Protein AF-A0A1W9V705-F1 (afdb_monomer)

Nearest PDB structures (foldseek):
  4rws-assembly1_A  TM=2.075E-01  e=7.289E+00  Homo sapiens
  7viu-assembly1_A  TM=1.740E-01  e=4.849E+00  Equus caballus

Secondary structure (DSSP, 8-state):
---EEEEETTEEEEEPPPPHHHHHHHHHHHHHHHTT-HHHHHHHHHHHHSS--S-GGG----HHHHHHHHHHHHTTS-HHHHHHHHHHHHTTEEE-STT--EE--HHHHHHHHTT-HHHHHHHHHHHHHHH-TTHHHHHHHHHHHGGGT--

pLDDT: mean 77.1, std 17.57, range [38.22, 95.44]

Mean predicted aligned error: 8.71 Å

Solvent-accessible surface area (backbone atoms only — not comparable to full-atom values): 8810 Å² total; per-residue (Å²): 136,79,69,48,74,48,76,54,98,88,42,38,37,37,37,46,66,66,57,70,75,56,42,50,54,51,50,52,52,52,50,61,59,47,72,84,38,33,76,36,45,45,64,43,44,54,70,54,69,78,45,85,81,86,54,83,88,72,70,78,79,52,68,69,37,50,50,50,37,46,55,55,44,61,79,75,45,56,69,66,61,51,51,54,49,51,50,64,59,33,58,50,26,28,44,48,63,95,90,60,63,43,66,38,43,81,76,45,39,53,72,73,30,61,99,32,64,66,56,51,52,54,51,41,50,52,44,43,45,72,66,39,70,59,48,65,61,52,52,46,52,61,32,48,62,60,62,66,73,81,105

Radius of gyration: 15.47 Å; Cα contacts (8 Å, |Δi|>4): 143; chains: 1; bounding box: 39×38×40 Å

Structure (mmCIF, N/CA/C/O backbone):
data_AF-A0A1W9V705-F1
#
_entry.id   AF-A0A1W9V705-F1
#
loop_
_atom_site.group_PDB
_atom_site.id
_atom_site.type_symbol
_atom_site.label_atom_id
_atom_site.label_alt_id
_atom_site.label_comp_id
_atom_site.label_asym_id
_atom_site.label_entity_id
_atom_site.label_seq_id
_atom_site.pdbx_PDB_ins_code
_atom_site.Cartn_x
_atom_site.Cartn_y
_atom_site.Cartn_z
_atom_site.occupancy
_atom_site.B_iso_or_equiv
_atom_site.auth_seq_id
_atom_site.auth_comp_id
_atom_site.auth_asym_id
_atom_site.auth_atom_id
_atom_site.pdbx_PDB_model_num
ATOM 1 N N . MET A 1 1 ? -0.743 7.415 18.460 1.00 58.59 1 MET A N 1
ATOM 2 C CA . MET A 1 1 ? -0.848 7.410 16.986 1.00 58.59 1 MET A CA 1
ATOM 3 C C . MET A 1 1 ? -2.319 7.545 16.661 1.00 58.59 1 MET A C 1
ATOM 5 O O . MET A 1 1 ? -3.085 6.744 17.179 1.00 58.59 1 MET A O 1
ATOM 9 N N . SER A 1 2 ? -2.725 8.592 15.945 1.00 78.25 2 SER A N 1
ATOM 10 C CA . SER A 1 2 ? -4.125 8.779 15.555 1.00 78.25 2 SER A CA 1
ATOM 11 C C . SER A 1 2 ? -4.403 8.016 14.269 1.00 78.25 2 SER A C 1
ATOM 13 O O . SER A 1 2 ? -3.627 8.084 13.317 1.00 78.25 2 SER A O 1
ATOM 15 N N . THR A 1 3 ? -5.502 7.279 14.260 1.00 88.19 3 THR A N 1
ATOM 16 C CA . THR A 1 3 ? -5.961 6.540 13.092 1.00 88.19 3 THR A CA 1
ATOM 17 C C . THR A 1 3 ? -6.706 7.473 12.137 1.00 88.19 3 THR A C 1
ATOM 19 O O . THR A 1 3 ? -7.510 8.290 12.585 1.00 88.19 3 THR A O 1
ATOM 22 N N . THR A 1 4 ? -6.456 7.350 10.833 1.00 92.69 4 THR A N 1
A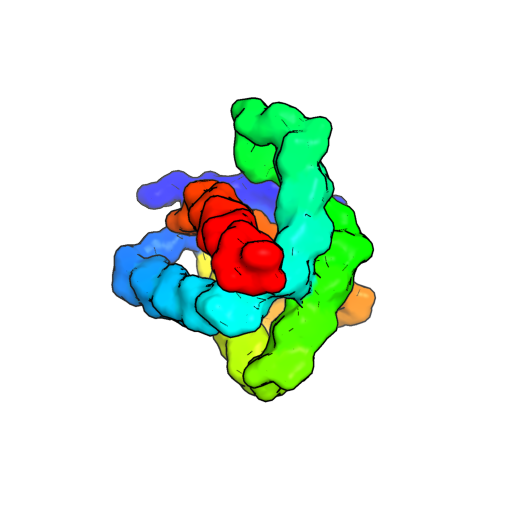TOM 23 C CA . THR A 1 4 ? -7.102 8.182 9.800 1.00 92.69 4 THR A CA 1
ATOM 24 C C . THR A 1 4 ? -8.155 7.369 9.055 1.00 92.69 4 THR A C 1
ATOM 26 O O . THR A 1 4 ? -7.917 6.203 8.754 1.00 92.69 4 THR A O 1
ATOM 29 N N . LYS A 1 5 ? -9.316 7.963 8.755 1.00 93.06 5 LYS A N 1
ATOM 30 C CA . LYS A 1 5 ? -10.393 7.319 7.988 1.00 93.06 5 LYS A CA 1
ATOM 31 C C . LYS A 1 5 ? -10.602 8.012 6.647 1.00 93.06 5 LYS A C 1
ATOM 33 O O . LYS A 1 5 ? -10.526 9.237 6.590 1.00 93.06 5 LYS A O 1
ATOM 38 N N . LYS A 1 6 ? -10.927 7.248 5.604 1.00 91.12 6 LYS A N 1
ATOM 39 C CA . LYS A 1 6 ? -11.336 7.765 4.290 1.00 91.12 6 LYS A CA 1
ATOM 40 C C . LYS A 1 6 ? -12.354 6.822 3.651 1.00 91.12 6 LYS A C 1
ATOM 42 O O . LYS A 1 6 ? -12.240 5.607 3.793 1.00 91.12 6 LYS A O 1
ATOM 47 N N . ARG A 1 7 ? -13.348 7.383 2.956 1.00 91.81 7 ARG A N 1
ATOM 48 C CA . ARG A 1 7 ? -14.266 6.606 2.115 1.00 91.81 7 ARG A CA 1
ATOM 49 C C . ARG A 1 7 ? -13.650 6.447 0.724 1.00 91.81 7 ARG A C 1
ATOM 51 O O . ARG A 1 7 ? -13.251 7.447 0.133 1.00 91.81 7 ARG A O 1
ATOM 58 N N . ILE A 1 8 ? -13.554 5.217 0.230 1.00 88.94 8 ILE A N 1
ATOM 59 C CA . ILE A 1 8 ? -12.997 4.866 -1.084 1.00 88.94 8 ILE A CA 1
ATOM 60 C C . ILE A 1 8 ? -13.984 3.899 -1.735 1.00 88.94 8 ILE A C 1
ATOM 62 O O . ILE A 1 8 ? -14.305 2.871 -1.152 1.00 88.94 8 ILE A O 1
ATOM 66 N N . ASP A 1 9 ? -14.501 4.263 -2.909 1.00 87.25 9 ASP A N 1
ATOM 67 C CA . ASP A 1 9 ? -15.457 3.461 -3.690 1.00 87.25 9 ASP A CA 1
ATOM 68 C C . ASP A 1 9 ? -16.694 2.987 -2.888 1.00 87.25 9 ASP A C 1
ATOM 70 O O . ASP A 1 9 ? -17.251 1.922 -3.123 1.00 87.25 9 ASP A O 1
ATOM 74 N N . GLY A 1 10 ? -17.150 3.813 -1.938 1.00 86.38 10 GLY A N 1
ATOM 75 C CA . GLY A 1 10 ? -18.321 3.549 -1.090 1.00 86.38 10 GLY A CA 1
ATOM 76 C C . GLY A 1 10 ? -17.996 2.916 0.266 1.00 86.38 10 GLY A C 1
ATOM 77 O O . GLY A 1 10 ? -18.754 3.114 1.215 1.00 86.38 10 GLY A O 1
ATOM 78 N N . ASP A 1 11 ? -16.837 2.275 0.399 1.00 90.81 11 ASP A N 1
ATOM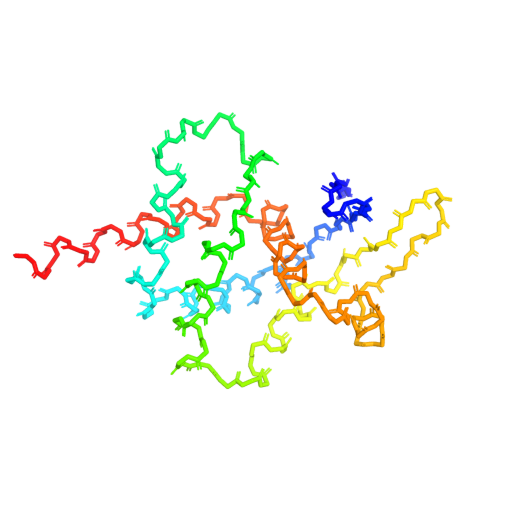 79 C CA . ASP A 1 11 ? -16.380 1.637 1.633 1.00 90.81 11 ASP A CA 1
ATOM 80 C C . ASP A 1 11 ? -15.557 2.575 2.513 1.00 90.81 11 ASP A C 1
ATOM 82 O O . ASP A 1 11 ? -14.846 3.453 2.023 1.00 90.81 11 ASP A O 1
ATOM 86 N N . ILE A 1 12 ? -15.621 2.379 3.830 1.00 93.06 12 ILE A N 1
ATOM 87 C CA . ILE A 1 12 ? -14.784 3.114 4.781 1.00 93.06 12 ILE A CA 1
ATOM 88 C C . ILE A 1 12 ? -13.535 2.303 5.091 1.00 93.06 12 ILE A C 1
ATOM 90 O O . ILE A 1 12 ? -13.612 1.174 5.573 1.00 93.06 12 ILE A O 1
ATOM 94 N N . TYR A 1 13 ? -12.390 2.939 4.867 1.00 94.12 13 TYR A N 1
ATOM 95 C CA . TYR A 1 13 ? -11.084 2.419 5.229 1.00 94.12 13 TYR A CA 1
ATOM 96 C C . TYR A 1 13 ? -10.495 3.230 6.368 1.00 94.12 13 TYR A C 1
ATOM 98 O O . TYR A 1 13 ? -10.565 4.464 6.392 1.00 94.12 13 TYR A O 1
ATOM 106 N N . ARG A 1 14 ? -9.884 2.524 7.311 1.00 94.62 14 ARG A N 1
ATOM 107 C CA . ARG A 1 14 ? -9.246 3.088 8.491 1.00 94.62 14 ARG A CA 1
ATOM 108 C C . ARG A 1 14 ? -7.781 2.647 8.521 1.00 94.62 14 ARG A C 1
ATOM 110 O O . ARG A 1 14 ? -7.496 1.460 8.487 1.00 94.62 14 ARG A O 1
ATOM 117 N N . VAL A 1 15 ? -6.851 3.598 8.605 1.00 95.12 15 VAL A N 1
ATOM 118 C CA . VAL A 1 15 ? -5.402 3.336 8.564 1.00 95.12 15 VAL A CA 1
ATOM 119 C C . VAL A 1 15 ? -4.743 3.761 9.861 1.00 95.12 15 VAL A C 1
ATOM 121 O O . VAL A 1 15 ? -4.755 4.944 10.227 1.00 95.12 15 VAL A O 1
ATOM 124 N N . THR A 1 16 ? -4.122 2.795 10.536 1.00 94.69 16 THR A N 1
ATOM 125 C CA . THR A 1 16 ? -3.247 3.054 11.682 1.00 94.69 16 THR A CA 1
ATOM 126 C C . THR A 1 16 ? -1.803 3.206 11.198 1.00 94.69 16 THR A C 1
ATOM 128 O O . THR A 1 16 ? -1.267 2.264 10.609 1.00 94.69 16 THR A O 1
ATOM 131 N N . PRO A 1 17 ? -1.127 4.342 11.461 1.00 95.06 17 PRO A N 1
ATOM 132 C CA . PRO A 1 17 ? 0.247 4.543 11.011 1.00 95.06 17 PRO A CA 1
ATOM 133 C C . PRO A 1 17 ? 1.199 3.421 11.444 1.00 95.06 17 PRO A C 1
ATOM 135 O O . PRO A 1 17 ? 1.082 2.852 12.535 1.00 95.06 17 PRO A O 1
ATOM 138 N N . PHE A 1 18 ? 2.171 3.105 10.594 1.00 95.12 18 PHE A N 1
ATOM 139 C CA . PHE A 1 18 ? 3.171 2.086 10.865 1.00 95.12 18 PHE A CA 1
ATOM 140 C C . PHE A 1 18 ? 4.091 2.488 12.018 1.00 95.12 18 PHE A C 1
ATOM 142 O O . PHE A 1 18 ? 4.436 3.651 12.232 1.00 95.12 18 PHE A O 1
ATOM 149 N N . LYS A 1 19 ? 4.603 1.476 12.721 1.00 94.44 19 LYS A N 1
ATOM 150 C CA . LYS A 1 19 ? 5.744 1.653 13.627 1.00 94.44 19 LYS A CA 1
ATOM 151 C C . LYS A 1 19 ? 7.013 1.930 12.811 1.00 94.44 19 LYS A C 1
ATOM 153 O O . LYS A 1 19 ? 7.190 1.370 11.730 1.00 94.44 19 LYS A O 1
ATOM 158 N N . GLY A 1 20 ? 7.948 2.704 13.368 1.00 94.12 20 GLY A N 1
ATOM 159 C CA . GLY A 1 20 ? 9.109 3.236 12.633 1.00 94.12 20 GLY A CA 1
ATOM 160 C C . GLY A 1 20 ? 9.940 2.210 11.845 1.00 94.12 20 GLY A C 1
ATOM 161 O O . GLY A 1 20 ? 10.291 2.462 10.698 1.00 94.12 20 GLY A O 1
ATOM 162 N N . ARG A 1 21 ? 10.203 1.013 12.397 1.00 95.38 21 ARG A N 1
ATOM 163 C CA . ARG A 1 21 ? 10.957 -0.041 11.679 1.00 95.38 21 ARG A CA 1
ATOM 164 C C . ARG A 1 21 ? 10.242 -0.531 10.418 1.00 95.38 21 ARG A C 1
ATOM 166 O O . ARG A 1 21 ? 10.892 -0.810 9.416 1.00 95.38 21 ARG A O 1
ATOM 173 N N . LYS A 1 22 ? 8.916 -0.655 10.482 1.00 93.75 22 LYS A N 1
ATOM 174 C CA . LYS A 1 22 ? 8.087 -1.089 9.356 1.00 93.75 22 LYS A CA 1
ATOM 175 C C . LYS A 1 22 ? 7.967 0.027 8.325 1.00 93.75 22 LYS A C 1
ATOM 177 O O . LYS A 1 22 ? 8.215 -0.222 7.152 1.00 93.75 22 LYS A O 1
ATOM 182 N N . ALA A 1 23 ? 7.724 1.256 8.787 1.00 94.94 23 ALA A N 1
ATOM 183 C CA . ALA A 1 23 ? 7.714 2.440 7.935 1.00 94.94 23 ALA A CA 1
ATOM 184 C C . ALA A 1 23 ? 9.013 2.561 7.118 1.00 94.94 23 ALA A C 1
ATOM 186 O O . ALA A 1 23 ? 8.960 2.746 5.909 1.00 94.94 23 ALA A O 1
ATOM 187 N N . LEU A 1 24 ? 10.180 2.357 7.743 1.00 94.69 24 LEU A N 1
ATOM 188 C CA . LEU A 1 24 ? 11.470 2.399 7.049 1.00 94.69 24 LEU A CA 1
ATOM 189 C C . LEU A 1 24 ? 11.596 1.330 5.951 1.00 94.69 24 LEU A C 1
ATOM 191 O O . LEU A 1 24 ? 12.060 1.639 4.857 1.00 94.69 24 LEU A O 1
ATOM 195 N N . ARG A 1 25 ? 11.182 0.082 6.220 1.00 94.50 25 ARG A N 1
ATOM 196 C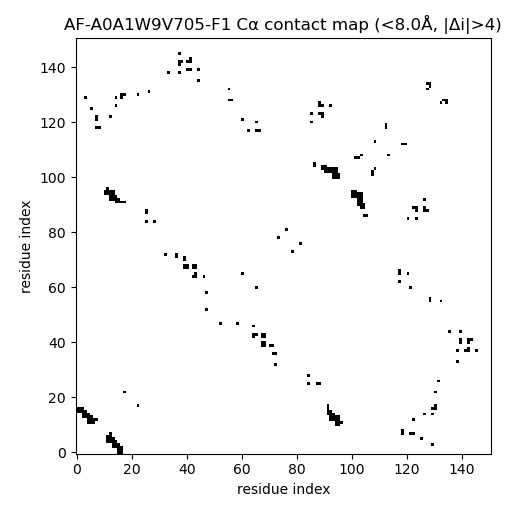 CA . ARG A 1 25 ? 11.230 -1.003 5.220 1.00 94.50 25 ARG A CA 1
ATOM 197 C C . ARG A 1 25 ? 10.316 -0.724 4.033 1.00 94.50 25 ARG A C 1
ATOM 199 O O . ARG A 1 25 ? 10.739 -0.916 2.897 1.00 94.50 25 ARG A O 1
ATOM 206 N N . ILE A 1 26 ? 9.095 -0.262 4.303 1.00 93.94 26 ILE A N 1
ATOM 207 C CA . ILE A 1 26 ? 8.126 0.088 3.262 1.00 93.94 26 ILE A CA 1
ATOM 208 C C . ILE A 1 26 ? 8.663 1.257 2.442 1.00 93.94 26 ILE A C 1
ATOM 210 O O . ILE A 1 26 ? 8.727 1.148 1.225 1.00 93.94 26 ILE A O 1
ATOM 214 N N . ASN A 1 27 ? 9.148 2.321 3.088 1.00 90.69 27 ASN A N 1
ATOM 215 C CA . ASN A 1 27 ? 9.728 3.466 2.389 1.00 90.69 27 ASN A CA 1
ATOM 216 C C . ASN A 1 27 ? 10.919 3.061 1.509 1.00 90.69 27 ASN A C 1
ATOM 218 O O . ASN A 1 27 ? 10.995 3.474 0.360 1.00 90.69 27 ASN A O 1
ATOM 222 N N . TYR A 1 28 ? 11.819 2.205 2.004 1.00 90.00 28 TYR A N 1
ATOM 223 C CA . TYR A 1 28 ? 12.934 1.691 1.204 1.00 90.00 28 TYR A CA 1
ATOM 224 C C . TYR A 1 28 ? 12.455 0.918 -0.034 1.00 90.00 28 TYR A C 1
ATOM 226 O O . TYR A 1 28 ? 12.951 1.156 -1.134 1.00 90.00 28 TYR A O 1
ATOM 234 N N . ARG A 1 29 ? 11.473 0.017 0.126 1.00 89.25 29 ARG A N 1
ATOM 235 C CA . ARG A 1 29 ? 10.901 -0.741 -0.997 1.00 89.25 29 ARG A CA 1
ATOM 236 C C . ARG A 1 29 ? 10.212 0.182 -1.998 1.00 89.25 29 ARG A C 1
ATOM 238 O O . ARG A 1 29 ? 10.498 0.080 -3.184 1.00 89.25 29 ARG A O 1
ATOM 245 N N . LEU A 1 30 ? 9.392 1.118 -1.523 1.00 86.75 30 LEU A N 1
ATOM 246 C CA . LEU A 1 30 ? 8.737 2.121 -2.358 1.00 86.75 30 LEU A CA 1
ATOM 247 C C . LEU A 1 30 ? 9.759 2.958 -3.138 1.00 86.75 30 LEU A C 1
ATOM 249 O O . LEU A 1 30 ? 9.648 3.073 -4.350 1.00 86.75 30 LEU A O 1
ATOM 253 N N . MET A 1 31 ? 10.804 3.474 -2.486 1.00 82.81 31 MET A N 1
ATOM 254 C CA . MET A 1 31 ? 11.859 4.245 -3.158 1.00 82.81 31 MET A CA 1
ATOM 255 C C . MET A 1 31 ? 12.622 3.418 -4.199 1.00 82.81 31 MET A C 1
ATOM 257 O O . MET A 1 31 ? 12.972 3.945 -5.256 1.00 82.81 31 MET A O 1
ATOM 261 N N . LYS A 1 32 ? 12.836 2.120 -3.945 1.00 80.81 32 LYS A N 1
ATOM 262 C CA . LYS A 1 32 ? 13.418 1.188 -4.923 1.00 80.81 32 LYS A CA 1
ATOM 263 C C . LYS A 1 32 ? 12.513 1.003 -6.147 1.00 80.81 32 LYS A C 1
ATOM 265 O O . LYS A 1 32 ? 13.038 0.878 -7.248 1.00 80.81 32 LYS A O 1
ATOM 270 N N . LEU A 1 33 ? 11.186 1.026 -5.972 1.00 74.62 33 LEU A N 1
ATOM 271 C CA . LEU A 1 33 ? 10.240 1.032 -7.097 1.00 74.62 33 LEU A CA 1
ATOM 272 C C . LEU A 1 33 ? 10.351 2.304 -7.941 1.00 74.62 33 LEU A C 1
ATOM 274 O O . LEU A 1 33 ? 10.215 2.250 -9.162 1.00 74.62 33 LEU A O 1
ATOM 278 N N . LEU A 1 34 ? 10.606 3.448 -7.298 1.00 68.75 34 LEU A N 1
ATOM 279 C CA . LEU A 1 34 ? 10.695 4.744 -7.970 1.00 68.75 34 LEU A CA 1
ATOM 280 C C . LEU A 1 34 ? 11.986 4.915 -8.782 1.00 68.75 34 LEU A C 1
ATOM 282 O O . LEU A 1 34 ? 11.961 5.600 -9.798 1.00 68.75 34 LEU A O 1
ATOM 286 N N . THR A 1 35 ? 13.106 4.317 -8.365 1.00 65.25 35 THR A N 1
ATOM 287 C CA . THR A 1 35 ? 14.446 4.698 -8.860 1.00 65.25 35 THR A CA 1
ATOM 288 C C . THR A 1 35 ? 14.685 4.405 -10.350 1.00 65.25 35 THR A C 1
ATOM 290 O O . THR A 1 35 ? 15.292 5.240 -11.013 1.00 65.25 35 THR A O 1
ATOM 293 N N . PRO A 1 36 ? 14.201 3.287 -10.925 1.00 56.44 36 PRO A N 1
ATOM 294 C CA . PRO A 1 36 ? 14.286 3.054 -12.371 1.00 56.44 36 PRO A CA 1
ATOM 295 C C . PRO A 1 36 ? 13.039 3.528 -13.151 1.00 56.44 36 PRO A C 1
ATOM 297 O O . PRO A 1 36 ? 13.080 3.607 -14.380 1.00 56.44 36 PRO A O 1
ATOM 300 N N . SER A 1 37 ? 11.916 3.804 -12.476 1.00 52.62 37 SER A N 1
ATOM 301 C CA . SER A 1 37 ? 10.553 3.873 -13.059 1.00 52.62 37 SER A CA 1
ATOM 302 C C . SER A 1 37 ? 10.013 5.298 -13.264 1.00 52.62 37 SER A C 1
ATOM 304 O O . SER A 1 37 ? 8.825 5.502 -13.519 1.00 52.62 37 SER A O 1
ATOM 306 N N . ILE A 1 38 ? 10.901 6.287 -13.186 1.00 52.62 38 ILE A N 1
ATOM 307 C CA . ILE A 1 38 ? 10.630 7.732 -13.242 1.00 52.62 38 ILE A CA 1
ATOM 308 C C . ILE A 1 38 ? 9.747 8.143 -14.438 1.00 52.62 38 ILE A C 1
ATOM 310 O O . ILE A 1 38 ? 8.822 8.945 -14.284 1.00 52.62 38 ILE A O 1
ATOM 314 N N . GLY A 1 39 ? 9.953 7.541 -15.614 1.00 52.25 39 GLY A N 1
ATOM 315 C CA . GLY A 1 39 ? 9.155 7.834 -16.809 1.00 52.25 39 GLY A CA 1
ATOM 316 C C . GLY A 1 39 ? 7.671 7.459 -16.684 1.00 52.25 39 GLY A C 1
ATOM 317 O O . GLY A 1 39 ? 6.813 8.242 -17.093 1.00 52.25 39 GLY A O 1
ATOM 318 N N . ALA A 1 40 ? 7.358 6.315 -16.064 1.00 51.28 40 ALA A N 1
ATOM 319 C CA . ALA A 1 40 ? 5.994 5.780 -15.962 1.00 51.28 40 ALA A CA 1
ATOM 320 C C . ALA A 1 40 ? 5.135 6.555 -14.949 1.00 51.28 40 ALA A C 1
ATOM 322 O O . ALA A 1 40 ? 3.955 6.820 -15.179 1.00 51.28 40 ALA A O 1
ATOM 323 N N . LEU A 1 41 ? 5.747 7.014 -13.856 1.00 50.06 41 LEU A N 1
ATOM 324 C CA . LEU A 1 41 ? 5.047 7.783 -12.827 1.00 50.06 41 LEU A CA 1
ATOM 325 C C . LEU A 1 41 ? 4.832 9.245 -13.221 1.00 50.06 41 LEU A C 1
ATOM 327 O O . LEU A 1 41 ? 3.907 9.876 -12.713 1.00 50.06 41 LEU A O 1
ATOM 331 N N . SER A 1 42 ? 5.607 9.778 -14.172 1.00 54.19 42 SER A N 1
ATOM 332 C CA . SER A 1 42 ? 5.402 11.135 -14.695 1.00 54.19 42 SER A CA 1
ATOM 333 C C . SER A 1 42 ? 4.002 11.343 -15.298 1.00 54.19 42 SER A C 1
ATOM 335 O O . SER A 1 42 ? 3.451 12.438 -15.189 1.00 54.19 42 SER A O 1
ATOM 337 N N . GLY A 1 43 ? 3.390 10.290 -15.858 1.00 52.88 43 GLY A N 1
ATOM 338 C CA . GLY A 1 43 ? 2.011 10.306 -16.360 1.00 52.88 43 GLY A CA 1
ATOM 339 C C . GLY A 1 43 ? 0.959 10.320 -15.246 1.00 52.88 43 GLY A C 1
ATOM 340 O O . GLY A 1 43 ? -0.022 11.050 -15.346 1.00 52.88 43 GLY A O 1
ATOM 341 N N . MET A 1 44 ? 1.198 9.588 -14.152 1.00 52.22 44 MET A N 1
ATOM 342 C CA . MET A 1 44 ? 0.334 9.590 -12.962 1.00 52.22 44 MET A CA 1
ATOM 343 C C . MET A 1 44 ? 0.437 10.918 -12.183 1.00 52.22 44 MET A C 1
ATOM 345 O O . MET A 1 44 ? -0.544 11.4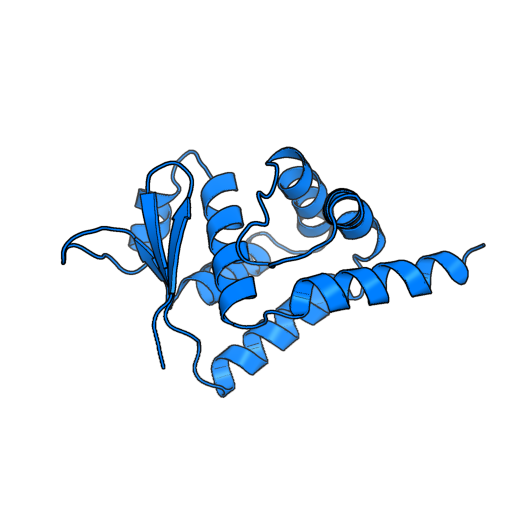09 -11.629 1.00 52.22 44 MET A O 1
ATOM 349 N N . LEU A 1 45 ? 1.625 11.534 -12.182 1.00 52.97 45 LEU A N 1
ATOM 350 C CA . LEU A 1 45 ? 1.949 12.772 -11.460 1.00 52.97 45 LEU A CA 1
ATOM 351 C C . LEU A 1 45 ? 1.695 14.052 -12.283 1.00 52.97 45 LEU A C 1
ATOM 353 O O . LEU A 1 45 ? 1.551 15.131 -11.709 1.00 52.97 45 LEU A O 1
ATOM 357 N N . GLY A 1 46 ? 1.581 13.963 -13.612 1.00 51.09 46 GLY A N 1
ATOM 358 C CA . GLY A 1 46 ? 1.179 15.083 -14.476 1.00 51.09 46 GLY A CA 1
ATOM 359 C C . GLY A 1 46 ? -0.236 15.593 -14.174 1.00 51.09 46 GLY A C 1
ATOM 360 O O . GLY A 1 46 ? -0.479 16.802 -14.179 1.00 51.09 46 GLY A O 1
ATOM 361 N N . SER A 1 47 ? -1.138 14.688 -13.790 1.00 48.66 47 SER A N 1
ATOM 362 C CA . SER A 1 47 ? -2.487 15.009 -13.301 1.00 48.66 47 SER A CA 1
ATOM 363 C C . SER A 1 47 ? -2.490 15.667 -11.912 1.00 48.66 47 SER A C 1
ATOM 365 O O . SER A 1 47 ? -3.449 16.346 -11.556 1.00 48.66 47 SER A O 1
ATOM 367 N N . LEU A 1 48 ? -1.407 15.525 -11.135 1.00 43.25 48 LEU A N 1
ATOM 368 C CA . LEU A 1 48 ? -1.238 16.174 -9.828 1.00 43.25 48 LEU A CA 1
ATOM 369 C C . LEU A 1 48 ? -0.679 17.602 -9.937 1.00 43.25 48 LEU A C 1
ATOM 371 O O . LEU A 1 48 ? -0.920 18.411 -9.048 1.00 43.25 48 LEU A O 1
ATOM 375 N N . LYS A 1 49 ? 0.028 17.944 -11.025 1.00 43.19 49 LYS A N 1
ATOM 376 C CA . LYS A 1 49 ? 0.568 19.301 -11.256 1.00 43.19 49 LYS A CA 1
ATOM 377 C C . LYS A 1 49 ? -0.477 20.329 -11.703 1.00 43.19 49 LYS A C 1
ATOM 379 O O . LYS A 1 49 ? -0.234 21.524 -11.571 1.00 43.19 49 LYS A O 1
ATOM 384 N N . SER A 1 50 ? -1.612 19.899 -12.253 1.00 41.34 50 SER A N 1
ATOM 385 C CA . SER A 1 50 ? -2.634 20.797 -12.822 1.00 41.34 50 SER A CA 1
ATOM 386 C C . SER A 1 50 ? -3.683 21.281 -11.809 1.00 41.34 50 SER A C 1
ATOM 388 O O . SER A 1 50 ? -4.453 22.190 -12.115 1.00 41.34 50 SER A O 1
ATOM 390 N N . LYS A 1 51 ? -3.680 20.751 -10.581 1.00 40.81 51 LYS A N 1
ATOM 391 C CA . LYS A 1 51 ? -4.422 21.301 -9.440 1.00 40.81 51 LYS A CA 1
ATOM 392 C C . LYS A 1 51 ? -3.413 21.758 -8.395 1.00 40.81 51 LYS A C 1
ATOM 394 O O . LYS A 1 51 ? -2.581 20.964 -7.974 1.00 40.81 51 LYS A O 1
ATOM 399 N N . GLU A 1 52 ? -3.484 23.018 -7.961 1.00 38.72 52 GLU A N 1
ATOM 400 C CA . GLU A 1 52 ? -2.802 23.457 -6.738 1.00 38.72 52 GLU A CA 1
ATOM 401 C C . GLU A 1 52 ? -3.097 22.440 -5.628 1.00 38.72 52 GLU A C 1
ATOM 403 O O . GLU A 1 52 ? -4.243 22.302 -5.192 1.00 38.72 52 GLU A O 1
ATOM 408 N N . ILE A 1 53 ? -2.075 21.709 -5.184 1.00 44.00 53 ILE A N 1
ATOM 409 C CA . ILE A 1 53 ? -2.187 20.747 -4.091 1.00 44.00 53 ILE A CA 1
ATOM 410 C C . ILE A 1 53 ? -2.345 21.556 -2.796 1.00 44.00 53 ILE A C 1
ATOM 412 O O . ILE A 1 53 ? -1.382 21.839 -2.092 1.00 44.00 53 ILE A O 1
ATOM 416 N N . LYS A 1 54 ? -3.576 21.992 -2.507 1.00 38.22 54 LYS A N 1
ATOM 417 C CA . LYS A 1 54 ? -3.936 22.710 -1.273 1.00 38.22 54 LYS A CA 1
ATOM 418 C C . LYS A 1 54 ? -4.155 21.763 -0.086 1.00 38.22 54 LYS A C 1
ATOM 420 O O . LYS A 1 54 ? -4.122 22.207 1.056 1.00 38.22 54 LYS A O 1
ATOM 425 N N . SER A 1 55 ? -4.336 20.466 -0.343 1.00 40.03 55 SER A N 1
ATOM 426 C CA . SER A 1 55 ? -4.362 19.391 0.653 1.00 40.03 55 SER A CA 1
ATOM 427 C C . SER A 1 55 ? -4.231 18.037 -0.053 1.00 40.03 55 SER A C 1
ATOM 429 O O . SER A 1 55 ? -4.998 17.736 -0.963 1.00 40.03 55 SER A O 1
ATOM 431 N N . LEU A 1 56 ? -3.276 17.202 0.367 1.00 46.88 56 LEU A N 1
ATOM 432 C CA . LEU A 1 56 ? -3.059 15.851 -0.180 1.00 46.88 56 LEU A CA 1
ATOM 433 C C . LEU A 1 56 ? -4.176 14.853 0.192 1.00 46.88 56 LEU A C 1
ATOM 435 O O . LEU A 1 56 ? -4.206 13.742 -0.333 1.00 46.88 56 LEU A O 1
ATOM 439 N N . GLY A 1 57 ? -5.110 15.243 1.071 1.00 45.16 57 GLY A N 1
ATOM 440 C CA . GLY A 1 57 ? -6.272 14.428 1.444 1.00 45.16 57 GLY A CA 1
ATOM 441 C C . GLY A 1 57 ? -7.288 14.229 0.311 1.00 45.16 57 GLY A C 1
ATOM 442 O O . GLY A 1 57 ? -7.972 13.203 0.292 1.00 45.16 57 GLY A O 1
ATOM 443 N N . ASP A 1 58 ? -7.308 15.144 -0.664 1.00 42.53 58 ASP A N 1
ATOM 444 C CA . ASP A 1 58 ? -8.256 15.183 -1.791 1.00 42.53 58 ASP A CA 1
ATOM 445 C C . ASP A 1 58 ? -7.636 14.737 -3.121 1.00 42.53 58 ASP A C 1
ATOM 447 O O . ASP A 1 58 ? -8.143 15.066 -4.195 1.00 42.53 58 ASP A O 1
ATOM 451 N N . ILE A 1 59 ? -6.532 13.980 -3.086 1.00 51.91 59 ILE A N 1
ATOM 452 C CA . ILE A 1 59 ? -6.096 13.301 -4.303 1.00 51.91 59 ILE A CA 1
ATOM 453 C C . ILE A 1 59 ? -7.154 12.244 -4.646 1.00 51.91 59 ILE A C 1
ATOM 455 O O . ILE A 1 59 ? -7.204 11.166 -4.047 1.00 51.91 59 ILE A O 1
ATOM 459 N N . ASP A 1 60 ? -7.991 12.597 -5.613 1.00 54.94 60 ASP A N 1
ATOM 460 C CA . ASP A 1 60 ? -8.857 11.693 -6.351 1.00 54.94 60 ASP A CA 1
ATOM 461 C C . ASP A 1 60 ? -7.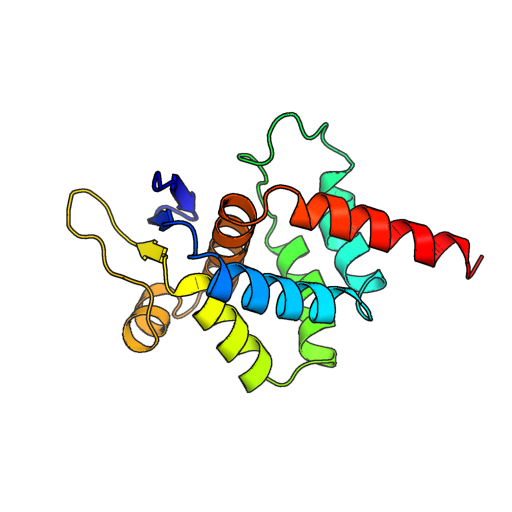986 11.046 -7.430 1.00 54.94 60 ASP A C 1
ATOM 463 O O . ASP A 1 60 ? -7.631 11.675 -8.431 1.00 54.94 60 ASP A O 1
ATOM 467 N N . ILE A 1 61 ? -7.507 9.831 -7.159 1.00 61.44 61 ILE A N 1
ATOM 468 C CA 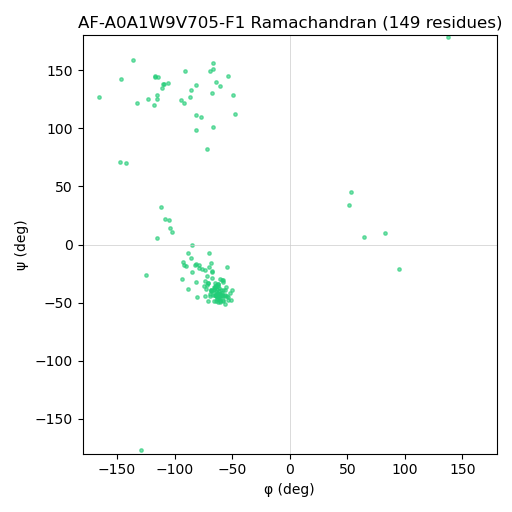. ILE A 1 61 ? -6.662 9.119 -8.116 1.00 61.44 61 ILE A CA 1
ATOM 469 C C . ILE A 1 61 ? -7.568 8.466 -9.142 1.00 61.44 61 ILE A C 1
ATOM 471 O O . ILE A 1 61 ? -8.292 7.516 -8.841 1.00 61.44 61 ILE A O 1
ATOM 475 N N . ASP A 1 62 ? -7.485 8.988 -10.358 1.00 66.81 62 ASP A N 1
ATOM 476 C CA . ASP A 1 62 ? -8.129 8.418 -11.528 1.00 66.81 62 ASP A CA 1
ATOM 477 C C . ASP A 1 62 ? -7.611 6.991 -11.787 1.00 66.81 62 ASP A C 1
ATOM 479 O O . ASP A 1 62 ? -6.405 6.723 -11.733 1.00 66.81 62 ASP A O 1
ATOM 483 N N . GLY A 1 63 ? -8.527 6.069 -12.091 1.00 65.75 63 GLY A N 1
ATOM 484 C CA . GLY A 1 63 ? -8.199 4.689 -12.439 1.00 65.75 63 GLY A CA 1
ATOM 485 C C . GLY A 1 63 ? -7.280 4.593 -13.660 1.00 65.75 63 GLY A C 1
ATOM 486 O O . GLY A 1 63 ? -6.433 3.700 -13.713 1.00 65.75 63 GLY A O 1
ATOM 487 N N . GLU A 1 64 ? -7.361 5.541 -14.601 1.00 69.25 64 GLU A N 1
ATOM 488 C CA . GLU A 1 64 ? -6.446 5.593 -15.751 1.00 69.25 64 GLU A CA 1
ATOM 489 C C . GLU A 1 64 ? -4.997 5.883 -15.316 1.00 69.25 64 GLU A C 1
ATOM 491 O O . GLU A 1 64 ? -4.047 5.286 -15.829 1.00 69.25 64 GLU A O 1
ATOM 496 N N . ALA A 1 65 ? -4.820 6.764 -14.329 1.00 68.56 65 ALA A N 1
ATOM 497 C CA . ALA A 1 65 ? -3.511 7.125 -13.801 1.00 68.56 65 ALA A CA 1
ATOM 498 C C . ALA A 1 65 ? -2.872 5.951 -13.036 1.00 68.56 65 ALA A C 1
ATOM 500 O O . ALA A 1 65 ? -1.675 5.701 -13.189 1.00 68.56 65 ALA A O 1
ATOM 501 N N . ILE A 1 66 ? -3.681 5.194 -12.281 1.00 70.31 66 ILE A N 1
ATOM 502 C CA . ILE A 1 66 ? -3.252 3.946 -11.626 1.00 70.31 66 ILE A CA 1
ATOM 503 C C . ILE A 1 66 ? -2.827 2.926 -12.677 1.00 70.31 66 ILE A C 1
ATOM 505 O O . ILE A 1 66 ? -1.735 2.383 -12.580 1.00 70.31 66 ILE A O 1
ATOM 509 N N . THR A 1 67 ? -3.649 2.703 -13.703 1.00 71.44 67 THR A N 1
ATOM 510 C CA . THR A 1 67 ? -3.385 1.683 -14.732 1.00 71.44 67 THR A CA 1
ATOM 511 C C . THR A 1 67 ? -2.041 1.923 -15.425 1.00 71.44 67 THR A C 1
ATOM 513 O O . THR A 1 67 ? -1.206 1.027 -15.465 1.00 71.44 67 THR A O 1
ATOM 516 N N . LYS A 1 68 ? -1.759 3.163 -15.848 1.00 71.06 68 LYS A N 1
ATOM 517 C CA . LYS A 1 68 ? -0.466 3.516 -16.467 1.00 71.06 68 LYS A CA 1
ATOM 518 C C . LYS A 1 68 ? 0.730 3.331 -15.529 1.00 71.06 68 LYS A C 1
ATOM 520 O O . LYS A 1 68 ? 1.825 3.001 -15.981 1.00 71.06 68 LYS A O 1
ATOM 525 N N . ALA A 1 69 ? 0.551 3.574 -14.231 1.00 69.00 69 ALA A N 1
ATOM 526 C CA . ALA A 1 69 ? 1.605 3.342 -13.249 1.00 69.00 69 ALA A CA 1
ATOM 527 C C . ALA A 1 69 ? 1.847 1.846 -13.006 1.00 69.00 69 ALA A C 1
ATOM 529 O O . ALA A 1 69 ? 2.992 1.447 -12.791 1.00 69.00 69 ALA A O 1
ATOM 530 N N . LEU A 1 70 ? 0.789 1.032 -13.065 1.00 73.56 70 LEU A N 1
ATOM 531 C CA . LEU A 1 70 ? 0.878 -0.419 -12.931 1.00 73.56 70 LEU A CA 1
ATOM 532 C C . LEU A 1 70 ? 1.592 -1.063 -14.115 1.00 73.56 70 LEU A C 1
ATOM 534 O O . LEU A 1 70 ? 2.434 -1.917 -13.872 1.00 73.56 70 LEU A O 1
ATOM 538 N N . ASP A 1 71 ? 1.360 -0.608 -15.349 1.00 74.56 71 ASP A N 1
ATOM 539 C CA . ASP A 1 71 ? 2.070 -1.128 -16.530 1.00 74.56 71 ASP A CA 1
ATOM 540 C C . ASP A 1 71 ? 3.596 -1.050 -16.341 1.00 74.56 71 ASP A C 1
ATOM 542 O O . ASP A 1 71 ? 4.318 -2.036 -16.477 1.00 74.56 71 ASP A O 1
ATOM 546 N N . GLY A 1 72 ? 4.095 0.110 -15.899 1.00 72.69 72 GLY A N 1
ATOM 547 C CA . GLY A 1 72 ? 5.524 0.295 -15.637 1.00 72.69 72 GLY A CA 1
ATOM 548 C C . GLY A 1 72 ? 6.064 -0.515 -14.452 1.00 72.69 72 GLY A C 1
ATOM 549 O O . GLY A 1 72 ? 7.274 -0.750 -14.390 1.00 72.69 72 GLY A O 1
ATOM 550 N N . LEU A 1 73 ? 5.197 -0.912 -13.516 1.00 74.38 73 LEU A N 1
ATOM 551 C CA . LEU A 1 73 ? 5.538 -1.754 -12.370 1.00 74.38 73 LEU A CA 1
ATOM 552 C C . LEU A 1 73 ? 5.588 -3.236 -12.777 1.00 74.38 73 LEU A C 1
ATOM 554 O O . LEU A 1 73 ? 6.542 -3.931 -12.433 1.00 74.38 73 LEU A O 1
ATOM 558 N N . PHE A 1 74 ? 4.596 -3.697 -13.539 1.00 80.31 74 PHE A N 1
ATOM 559 C CA . PHE A 1 74 ? 4.446 -5.089 -13.973 1.00 80.31 74 PHE A CA 1
ATOM 560 C C . PHE A 1 74 ? 5.542 -5.520 -14.952 1.00 80.31 74 PHE A C 1
ATOM 562 O O . PHE A 1 74 ? 5.960 -6.672 -14.932 1.00 80.31 74 PHE A O 1
ATOM 569 N N . ASP A 1 75 ? 6.095 -4.589 -15.731 1.00 79.81 75 ASP A N 1
ATOM 570 C CA . ASP A 1 75 ? 7.236 -4.864 -16.615 1.00 79.81 75 ASP A CA 1
ATOM 571 C C . ASP A 1 75 ? 8.551 -5.164 -15.868 1.00 79.81 75 ASP A C 1
ATOM 573 O O . ASP A 1 75 ? 9.521 -5.632 -16.468 1.00 79.81 75 ASP A O 1
ATOM 577 N N . ARG A 1 76 ? 8.640 -4.837 -14.572 1.00 74.19 76 ARG A N 1
ATOM 578 C CA . ARG A 1 76 ? 9.922 -4.779 -13.841 1.00 74.19 76 ARG A CA 1
ATOM 579 C C . ARG A 1 76 ? 9.976 -5.637 -12.595 1.00 74.19 76 ARG A C 1
ATOM 581 O O . ARG A 1 76 ? 11.071 -5.996 -12.165 1.00 74.19 76 ARG A O 1
ATOM 588 N N . TYR A 1 77 ? 8.823 -5.898 -12.000 1.00 82.31 77 TYR A N 1
ATOM 589 C CA . TYR A 1 77 ? 8.701 -6.644 -10.761 1.00 82.31 77 TYR A CA 1
ATOM 590 C C . TYR A 1 77 ? 7.915 -7.914 -11.016 1.00 82.31 77 TYR A C 1
ATOM 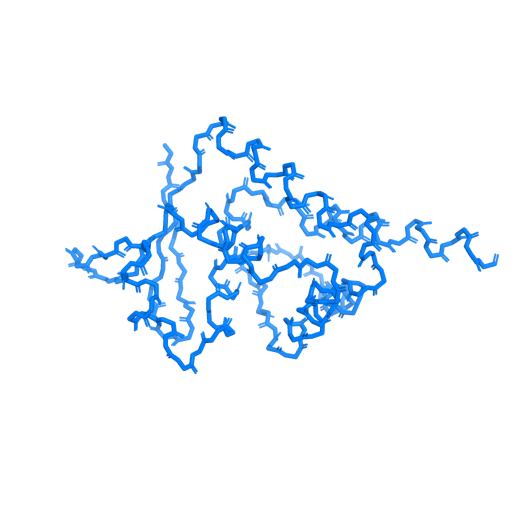592 O O . TYR A 1 77 ? 6.983 -7.936 -11.818 1.00 82.31 77 TYR A O 1
ATOM 600 N N . SER A 1 78 ? 8.307 -8.976 -10.322 1.00 86.88 78 SER A N 1
ATOM 601 C CA . SER A 1 78 ? 7.529 -10.209 -10.328 1.00 86.88 78 SER A CA 1
ATOM 602 C C . SER A 1 78 ? 6.174 -10.005 -9.647 1.00 86.88 78 SER A C 1
ATOM 604 O O . SER A 1 78 ? 6.009 -9.119 -8.805 1.00 86.88 78 SER A O 1
ATOM 606 N N . GLU A 1 79 ? 5.213 -10.857 -10.002 1.00 87.12 79 GLU A N 1
ATOM 607 C CA . GLU A 1 79 ? 3.890 -10.907 -9.372 1.00 87.12 79 GLU A CA 1
ATOM 608 C C . GLU A 1 79 ? 4.000 -10.999 -7.842 1.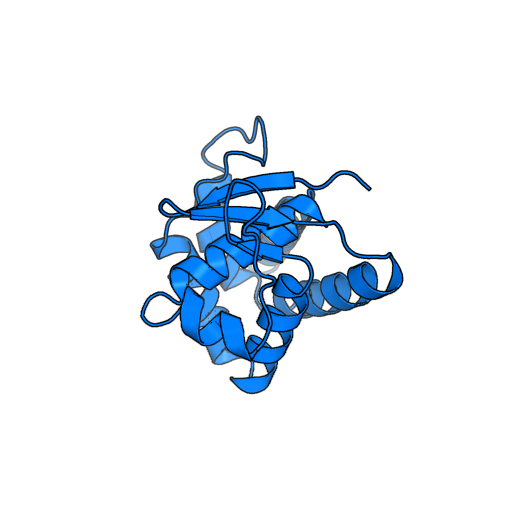00 87.12 79 GLU A C 1
ATOM 610 O O . GLU A 1 79 ? 3.406 -10.185 -7.133 1.00 87.12 79 GLU A O 1
ATOM 615 N N . ASP A 1 80 ? 4.856 -11.901 -7.349 1.00 89.62 80 ASP A N 1
ATOM 616 C CA . ASP A 1 80 ? 5.096 -12.107 -5.917 1.00 89.62 80 ASP A CA 1
ATOM 617 C C . ASP A 1 80 ? 5.642 -10.844 -5.233 1.00 89.62 80 ASP A C 1
ATOM 619 O O . ASP A 1 80 ? 5.183 -10.465 -4.159 1.00 89.62 80 ASP A O 1
ATOM 623 N N . GLU A 1 81 ? 6.589 -10.131 -5.857 1.00 87.94 81 GLU A N 1
ATOM 624 C CA . GLU A 1 81 ? 7.151 -8.900 -5.282 1.00 87.94 81 GLU A CA 1
ATOM 625 C C . GLU A 1 81 ? 6.113 -7.779 -5.154 1.00 87.94 81 GLU A C 1
ATOM 627 O O . GLU A 1 81 ? 6.156 -6.993 -4.199 1.00 87.94 81 GLU A O 1
ATOM 632 N N . ILE A 1 82 ? 5.199 -7.687 -6.122 1.00 86.75 82 ILE A N 1
ATOM 633 C CA . ILE A 1 82 ? 4.125 -6.692 -6.129 1.00 86.75 82 ILE A CA 1
ATOM 634 C C . ILE A 1 82 ? 3.097 -7.032 -5.055 1.00 86.75 82 ILE A C 1
ATOM 636 O O . ILE A 1 82 ? 2.733 -6.153 -4.268 1.00 86.75 82 ILE A O 1
ATOM 640 N N . LEU A 1 83 ? 2.659 -8.292 -5.003 1.00 88.62 83 LEU A N 1
ATOM 641 C CA . LEU A 1 83 ? 1.688 -8.765 -4.023 1.00 88.62 83 LEU A CA 1
ATOM 642 C C . LEU A 1 83 ? 2.226 -8.614 -2.595 1.00 88.62 83 LEU A C 1
ATOM 644 O O . LEU A 1 83 ? 1.561 -8.009 -1.752 1.00 88.62 83 LEU A O 1
ATOM 648 N N . ASP A 1 84 ? 3.466 -9.039 -2.347 1.00 91.38 84 ASP A N 1
ATOM 649 C CA . ASP A 1 84 ? 4.143 -8.897 -1.054 1.00 91.38 84 ASP A CA 1
ATOM 650 C C . ASP A 1 84 ? 4.190 -7.442 -0.584 1.00 91.38 84 ASP A C 1
ATOM 652 O O . ASP A 1 84 ? 3.981 -7.130 0.593 1.00 91.38 84 ASP A O 1
ATOM 656 N N . LEU A 1 85 ? 4.523 -6.521 -1.492 1.00 91.19 85 LEU A N 1
ATOM 657 C CA . LEU A 1 85 ? 4.579 -5.107 -1.153 1.00 91.19 85 LEU A CA 1
ATOM 658 C C . LEU A 1 85 ? 3.184 -4.545 -0.879 1.00 91.19 85 LEU A C 1
ATOM 660 O O . LEU A 1 85 ? 3.021 -3.784 0.077 1.00 91.19 85 LEU A O 1
ATOM 664 N N . LEU A 1 86 ? 2.196 -4.910 -1.696 1.00 91.88 86 LEU A N 1
ATOM 665 C CA . LEU A 1 86 ? 0.820 -4.463 -1.536 1.00 91.88 86 LEU A CA 1
ATOM 666 C C . LEU A 1 86 ? 0.254 -4.912 -0.184 1.00 91.88 86 LEU A C 1
ATOM 668 O O . LEU A 1 86 ? -0.235 -4.077 0.577 1.00 91.88 86 LEU A O 1
ATOM 672 N N . LEU A 1 87 ? 0.411 -6.188 0.173 1.00 92.88 87 LEU A N 1
ATOM 673 C CA . LEU A 1 87 ? -0.006 -6.723 1.472 1.00 92.88 87 LEU A CA 1
ATOM 674 C C . LEU A 1 87 ? 0.733 -6.043 2.632 1.00 92.88 87 LEU A C 1
ATOM 676 O O . LEU A 1 87 ? 0.110 -5.638 3.614 1.00 92.88 87 LEU A O 1
ATOM 680 N N . MET A 1 88 ? 2.045 -5.816 2.500 1.00 93.44 88 MET A N 1
ATOM 681 C CA . MET A 1 88 ? 2.836 -5.111 3.516 1.00 93.44 88 MET A CA 1
ATOM 682 C C . MET A 1 88 ? 2.357 -3.670 3.746 1.00 93.44 88 MET A C 1
A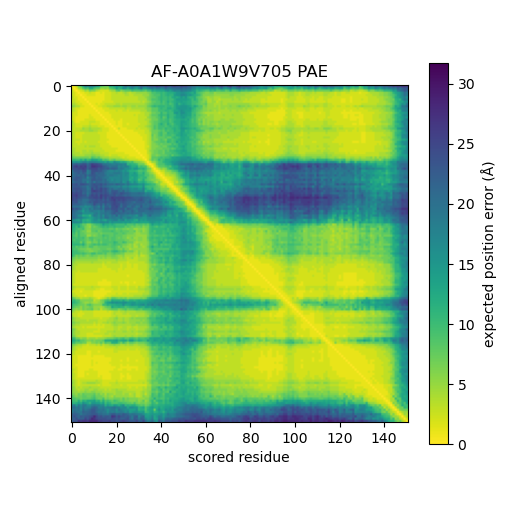TOM 684 O O . MET A 1 88 ? 2.373 -3.184 4.883 1.00 93.44 88 MET A O 1
ATOM 688 N N . ILE A 1 89 ? 1.945 -2.978 2.680 1.00 95.19 89 ILE A N 1
ATOM 689 C CA . ILE A 1 89 ? 1.326 -1.653 2.768 1.00 95.19 89 ILE A CA 1
ATOM 690 C C . ILE A 1 89 ? -0.038 -1.771 3.461 1.00 95.19 89 ILE A C 1
ATOM 692 O O . ILE A 1 89 ? -0.348 -0.982 4.345 1.00 95.19 89 ILE A O 1
ATOM 696 N N . LEU A 1 90 ? -0.855 -2.765 3.130 1.00 95.38 90 LEU A N 1
ATOM 697 C CA . LEU A 1 90 ? -2.224 -2.850 3.641 1.00 95.38 90 LEU A CA 1
ATOM 698 C C . LEU A 1 90 ? -2.347 -3.380 5.082 1.00 95.38 90 LEU A C 1
ATOM 700 O O . LEU A 1 90 ? -3.351 -3.095 5.722 1.00 95.38 90 LEU A O 1
ATOM 704 N N . GLU A 1 91 ? -1.328 -4.035 5.640 1.00 90.38 91 GLU A N 1
ATOM 705 C CA . GLU A 1 91 ? -1.359 -4.778 6.921 1.00 90.38 91 GLU A CA 1
ATOM 706 C C . GLU A 1 91 ? -1.852 -3.990 8.170 1.00 90.38 91 GLU A C 1
ATOM 708 O O . GLU A 1 91 ? -2.254 -4.595 9.158 1.00 90.38 91 GLU A O 1
ATOM 713 N N . ASN A 1 92 ? -1.853 -2.648 8.167 1.00 92.75 92 ASN A N 1
ATOM 714 C CA . ASN A 1 92 ? -2.416 -1.824 9.262 1.00 92.75 92 ASN A CA 1
ATOM 715 C C . ASN A 1 92 ? -3.738 -1.119 8.886 1.00 92.75 92 ASN A C 1
ATOM 717 O O . ASN A 1 92 ? -4.097 -0.084 9.468 1.00 92.75 92 ASN A O 1
ATOM 721 N N . THR A 1 93 ? -4.421 -1.648 7.880 1.00 95.44 93 THR A N 1
ATOM 722 C CA . THR A 1 93 ? -5.644 -1.084 7.321 1.00 95.44 93 THR A CA 1
ATOM 723 C C . THR A 1 93 ? -6.820 -1.958 7.696 1.00 95.44 93 THR A C 1
ATOM 725 O O . THR A 1 93 ? -6.748 -3.182 7.634 1.00 95.44 93 THR A O 1
ATOM 728 N N . GLU A 1 94 ? -7.913 -1.316 8.064 1.00 95.06 94 GLU A N 1
ATOM 729 C CA . GLU A 1 94 ? -9.185 -1.959 8.339 1.00 95.06 94 GLU A CA 1
ATOM 730 C C . GLU A 1 94 ? -10.227 -1.462 7.334 1.00 95.06 94 GLU A C 1
ATOM 732 O O . GLU A 1 94 ? -10.214 -0.285 6.958 1.00 95.06 94 GLU A O 1
ATOM 737 N N . ARG A 1 95 ? -11.149 -2.339 6.934 1.00 94.12 95 ARG A N 1
ATOM 738 C CA . ARG A 1 95 ? -12.354 -1.992 6.173 1.00 94.12 95 ARG A CA 1
ATOM 739 C C . ARG A 1 95 ? -13.578 -2.184 7.063 1.00 94.12 95 ARG A C 1
ATOM 741 O O . ARG A 1 95 ? -13.694 -3.203 7.740 1.00 94.12 95 ARG A O 1
ATOM 748 N N . GLY A 1 96 ? -14.488 -1.217 7.057 1.00 89.31 96 GLY A N 1
ATOM 749 C CA . GLY A 1 96 ? -15.761 -1.300 7.772 1.00 89.31 96 GLY A CA 1
ATOM 750 C C . GLY A 1 96 ? -16.145 -0.015 8.500 1.00 89.31 96 GLY A C 1
ATOM 751 O O . GLY A 1 96 ? -15.419 0.981 8.505 1.00 89.31 96 GLY A O 1
ATOM 752 N N . GLU A 1 97 ? -17.317 -0.053 9.126 1.00 83.69 97 GLU A N 1
ATOM 753 C CA . GLU A 1 97 ? -17.896 1.054 9.886 1.00 83.69 97 GLU A CA 1
ATOM 754 C C . GLU A 1 97 ? -18.489 0.531 11.208 1.00 83.69 97 GLU A C 1
ATOM 756 O O . GLU A 1 97 ? -18.762 -0.662 11.356 1.00 83.69 97 GLU A O 1
ATOM 761 N N . ASP A 1 98 ? -18.657 1.430 12.180 1.00 77.00 98 ASP A N 1
ATOM 762 C CA . ASP A 1 98 ? -19.430 1.206 13.408 1.00 77.00 98 ASP A CA 1
ATOM 763 C C . ASP A 1 98 ? -19.065 -0.038 14.237 1.00 77.00 98 ASP A C 1
ATOM 765 O O . ASP A 1 98 ? -19.935 -0.758 14.732 1.00 77.00 98 ASP A O 1
ATOM 769 N N . GLY A 1 99 ? -17.768 -0.288 14.444 1.00 72.56 99 GLY A N 1
ATOM 770 C CA . GLY A 1 99 ? -17.307 -1.361 15.334 1.00 72.56 99 GLY A CA 1
ATOM 771 C C . GLY A 1 99 ? -17.273 -2.746 14.685 1.00 72.56 99 GLY A C 1
ATOM 772 O O . GLY A 1 99 ? -17.094 -3.738 15.392 1.00 72.56 99 GLY A O 1
ATOM 773 N N . LYS A 1 100 ? -17.465 -2.828 13.362 1.00 83.31 100 LYS A N 1
ATOM 774 C CA . LYS A 1 100 ? -17.339 -4.053 12.555 1.00 83.31 100 LYS A CA 1
ATOM 775 C C . LYS A 1 100 ? -16.145 -3.992 11.604 1.00 83.31 100 LYS A C 1
ATOM 777 O O . LYS A 1 100 ? -16.200 -4.511 10.493 1.00 83.31 100 LYS A O 1
ATOM 782 N N . GLU A 1 101 ? -15.089 -3.305 12.015 1.00 89.94 101 GLU A N 1
ATOM 783 C CA . GLU A 1 101 ? -13.861 -3.203 11.244 1.00 89.94 101 GLU A CA 1
ATOM 784 C C . GLU A 1 101 ? -13.138 -4.554 11.147 1.00 89.94 101 GLU A C 1
ATOM 786 O O . GLU A 1 101 ? -12.901 -5.229 12.150 1.00 89.94 101 GLU A O 1
ATOM 791 N N . VAL A 1 102 ? -12.760 -4.930 9.926 1.00 92.31 102 VAL A N 1
ATOM 792 C CA . VAL A 1 102 ? -11.972 -6.131 9.639 1.00 92.31 102 VAL A CA 1
ATOM 793 C C . VAL A 1 102 ? -10.630 -5.705 9.060 1.00 92.31 102 VAL A C 1
ATOM 795 O O . VAL A 1 102 ? -10.572 -4.912 8.117 1.00 92.31 102 VAL A O 1
ATOM 798 N N . PHE A 1 103 ? -9.542 -6.220 9.634 1.00 93.25 103 PHE A N 1
ATOM 799 C CA . PHE A 1 103 ? -8.195 -5.982 9.121 1.00 93.25 103 PHE A CA 1
ATOM 800 C C . PHE A 1 103 ? -8.025 -6.589 7.735 1.00 93.25 103 PHE A C 1
ATOM 802 O O . PHE A 1 103 ? -8.470 -7.709 7.485 1.00 93.25 103 PHE A O 1
ATOM 809 N N . ILE A 1 104 ? -7.328 -5.865 6.867 1.00 92.38 104 ILE A N 1
ATOM 810 C CA . ILE A 1 104 ? -6.878 -6.376 5.578 1.00 92.38 104 ILE A CA 1
ATOM 811 C C . ILE A 1 104 ? -5.658 -7.269 5.827 1.00 92.38 104 ILE A C 1
ATOM 813 O O . ILE A 1 104 ? -4.587 -6.788 6.198 1.00 92.38 104 ILE A O 1
ATOM 817 N N . ASN A 1 105 ? -5.842 -8.571 5.649 1.00 88.44 105 ASN A N 1
ATOM 818 C CA . ASN A 1 105 ? -4.818 -9.611 5.685 1.00 88.44 105 ASN A CA 1
ATOM 819 C C . ASN A 1 105 ? -4.942 -10.465 4.411 1.00 88.44 105 ASN A C 1
ATOM 821 O O . ASN A 1 105 ? -5.764 -10.146 3.561 1.00 88.44 105 ASN A O 1
ATOM 825 N N . GLU A 1 106 ? -4.142 -11.519 4.258 1.00 85.81 106 GLU A N 1
ATOM 826 C CA . GLU A 1 106 ? -4.205 -12.383 3.065 1.00 85.81 106 GLU A CA 1
ATOM 827 C C . GLU A 1 106 ? -5.617 -12.934 2.806 1.00 85.81 106 GLU A C 1
ATOM 829 O O . GLU A 1 106 ? -6.110 -12.851 1.687 1.00 85.81 106 GLU A O 1
ATOM 834 N N . GLU A 1 107 ? -6.309 -13.411 3.843 1.00 86.12 107 GLU A N 1
ATOM 835 C CA . GLU A 1 107 ? -7.643 -14.009 3.709 1.00 86.12 107 GLU A CA 1
ATOM 836 C C . GLU A 1 107 ? -8.718 -12.971 3.342 1.00 86.12 107 GLU A C 1
ATOM 838 O O . GLU A 1 107 ? -9.552 -13.208 2.469 1.00 86.12 107 GLU A O 1
ATOM 843 N N . SER A 1 108 ? -8.707 -11.804 3.990 1.00 90.94 108 SER A N 1
ATOM 844 C CA . SER A 1 108 ? -9.697 -10.748 3.748 1.00 90.94 108 SER A CA 1
ATOM 845 C C . SER A 1 108 ? -9.372 -9.885 2.530 1.00 90.94 108 SER A C 1
ATOM 847 O O . SER A 1 108 ? -10.258 -9.210 2.006 1.00 90.94 108 SER A O 1
ATOM 849 N N . PHE A 1 109 ? -8.126 -9.902 2.047 1.00 91.25 109 PHE A N 1
ATOM 850 C CA . PHE A 1 109 ? -7.726 -9.207 0.826 1.00 91.25 109 PHE A CA 1
ATOM 851 C C . PHE A 1 109 ? -8.514 -9.732 -0.376 1.00 91.25 109 PHE A C 1
ATOM 853 O O . PHE A 1 109 ? -9.125 -8.937 -1.095 1.00 91.25 109 PHE A O 1
ATOM 860 N N . ASP A 1 110 ? -8.568 -11.054 -0.546 1.00 91.06 110 ASP A N 1
ATOM 861 C CA . ASP A 1 110 ? -9.318 -11.684 -1.634 1.00 91.06 110 ASP A CA 1
ATOM 862 C C . ASP A 1 110 ? -10.815 -11.382 -1.523 1.00 91.06 110 ASP A C 1
ATOM 864 O O . ASP A 1 110 ? -11.462 -11.038 -2.512 1.00 91.06 110 ASP A O 1
ATOM 868 N N . GLU A 1 111 ? -11.373 -11.424 -0.312 1.00 89.19 111 GLU A N 1
ATOM 869 C CA . GLU A 1 111 ? -12.777 -11.084 -0.079 1.00 89.19 111 GLU A CA 1
ATOM 870 C C . GLU A 1 111 ? -13.080 -9.629 -0.468 1.00 89.19 111 GLU A C 1
ATOM 872 O O . GLU A 1 111 ? -14.077 -9.348 -1.137 1.00 89.19 111 GLU A O 1
ATOM 877 N N . PHE A 1 112 ? -12.220 -8.689 -0.073 1.00 89.44 112 PHE A N 1
ATOM 878 C CA . PHE A 1 112 ? -12.484 -7.259 -0.229 1.00 89.44 112 PHE A CA 1
ATOM 879 C C . PHE A 1 112 ? -12.189 -6.722 -1.618 1.00 89.44 112 PHE A C 1
ATOM 881 O O . PHE A 1 112 ? -12.859 -5.785 -2.053 1.00 89.44 112 PHE A O 1
ATOM 888 N N . PHE A 1 113 ? -11.198 -7.291 -2.297 1.00 91.00 113 PHE A N 1
ATOM 889 C CA . PHE A 1 113 ? -10.711 -6.781 -3.573 1.00 91.00 113 PHE A CA 1
ATOM 890 C C . PHE A 1 113 ? -10.946 -7.740 -4.737 1.00 91.00 113 PHE A C 1
ATOM 892 O O . PHE A 1 113 ? -10.541 -7.431 -5.865 1.00 91.00 113 PHE A O 1
ATOM 899 N N . SER A 1 114 ? -11.653 -8.856 -4.511 1.00 83.00 114 SER A N 1
ATOM 900 C CA . SER A 1 114 ? -12.156 -9.695 -5.599 1.00 83.00 114 SER A CA 1
ATOM 901 C C . SER A 1 114 ? -12.875 -8.829 -6.639 1.00 83.00 114 SER A C 1
ATOM 903 O O . SER A 1 114 ? -13.722 -7.992 -6.331 1.00 83.00 114 SER A O 1
ATOM 905 N N . CYS A 1 115 ? -12.487 -8.996 -7.903 1.00 78.69 115 CYS A N 1
ATOM 906 C CA . CYS A 1 115 ? -13.003 -8.235 -9.046 1.00 78.69 115 CYS A CA 1
ATOM 907 C C . CYS A 1 115 ? -12.701 -6.717 -9.061 1.00 78.69 115 CYS A C 1
ATOM 909 O O . CYS A 1 115 ? -13.178 -6.034 -9.966 1.00 78.69 115 CYS A O 1
ATOM 911 N N . SER A 1 116 ? -11.898 -6.173 -8.133 1.00 81.56 116 SER A N 1
ATOM 912 C CA . SER A 1 116 ? -11.508 -4.752 -8.135 1.00 81.56 116 SER A CA 1
ATOM 913 C C . SER A 1 116 ? -10.099 -4.507 -7.573 1.00 81.56 116 SER A C 1
ATOM 915 O O . SER A 1 116 ? -9.903 -3.893 -6.523 1.00 81.56 116 SER A O 1
ATOM 917 N N . LEU A 1 117 ? -9.078 -4.919 -8.332 1.00 84.81 117 LEU A N 1
ATOM 918 C CA . LEU A 1 117 ? -7.671 -4.611 -8.029 1.00 84.81 117 LEU A CA 1
ATOM 919 C C . LEU A 1 117 ? -7.398 -3.099 -7.957 1.00 84.81 117 LEU A C 1
ATOM 921 O O . LEU A 1 117 ? -6.591 -2.650 -7.147 1.00 84.81 117 LEU A O 1
ATOM 925 N N . ILE A 1 118 ? -8.108 -2.290 -8.752 1.00 84.50 118 ILE A N 1
ATOM 926 C CA . ILE A 1 118 ? -7.984 -0.824 -8.717 1.00 84.50 118 ILE A CA 1
ATOM 927 C C . ILE A 1 118 ? -8.336 -0.279 -7.325 1.00 84.50 118 ILE A C 1
ATOM 929 O O . ILE A 1 118 ? -7.650 0.622 -6.839 1.00 84.50 118 ILE A O 1
ATOM 933 N N . ALA A 1 119 ? -9.355 -0.832 -6.657 1.00 88.25 119 ALA A N 1
ATOM 934 C CA . ALA A 1 119 ? -9.698 -0.431 -5.295 1.00 88.25 119 ALA A CA 1
ATOM 935 C C . ALA A 1 119 ? -8.559 -0.749 -4.313 1.00 88.25 119 ALA A C 1
ATOM 937 O O . ALA A 1 119 ? -8.204 0.114 -3.510 1.00 88.25 119 ALA A O 1
ATOM 938 N N . ALA A 1 120 ? -7.911 -1.916 -4.434 1.00 91.00 120 ALA A N 1
ATOM 939 C CA . ALA A 1 120 ? -6.751 -2.267 -3.608 1.00 91.00 120 ALA A CA 1
ATOM 940 C C . ALA A 1 120 ? -5.618 -1.236 -3.751 1.00 91.00 120 ALA A C 1
ATOM 942 O O . ALA A 1 120 ? -5.066 -0.766 -2.753 1.00 91.00 120 ALA A O 1
ATOM 943 N N . PHE A 1 121 ? -5.322 -0.804 -4.981 1.00 89.62 121 PHE A N 1
ATOM 944 C CA . PHE A 1 121 ? -4.306 0.221 -5.232 1.00 89.62 121 PHE A CA 1
ATOM 945 C C . PHE A 1 121 ? -4.710 1.608 -4.720 1.00 89.62 121 PHE A C 1
ATOM 947 O O . PHE A 1 121 ? -3.873 2.299 -4.139 1.00 89.62 121 PHE A O 1
ATOM 954 N N . LYS A 1 122 ? -5.980 2.019 -4.846 1.00 88.44 122 LYS A N 1
ATOM 955 C CA . LYS A 1 122 ? -6.468 3.275 -4.242 1.00 88.44 122 LYS A CA 1
ATOM 956 C C . LYS A 1 122 ? -6.287 3.276 -2.722 1.00 88.44 122 LYS A C 1
ATOM 958 O O . LYS A 1 122 ? -5.827 4.271 -2.156 1.00 88.44 122 LYS A O 1
ATOM 963 N N . VAL A 1 123 ? -6.610 2.161 -2.062 1.00 92.81 123 VAL A N 1
ATOM 964 C CA . VAL A 1 123 ? -6.412 1.997 -0.614 1.00 92.81 123 VAL A CA 1
ATOM 965 C C . VAL A 1 123 ? -4.922 2.031 -0.275 1.00 92.81 123 VAL A C 1
ATOM 967 O O . VAL A 1 123 ? -4.531 2.745 0.644 1.00 92.81 123 VAL A O 1
ATOM 970 N N . ALA A 1 124 ? -4.069 1.355 -1.049 1.00 92.69 124 ALA A N 1
ATOM 971 C CA . ALA A 1 124 ? -2.623 1.400 -0.852 1.00 92.69 124 ALA A CA 1
ATOM 972 C C . ALA A 1 124 ? -2.068 2.829 -0.956 1.00 92.69 124 ALA A C 1
ATOM 974 O O . ALA A 1 124 ? -1.266 3.240 -0.116 1.00 92.69 124 ALA A O 1
ATOM 975 N N . VAL A 1 125 ? -2.536 3.630 -1.919 1.00 89.81 125 VAL A N 1
ATOM 976 C CA . VAL A 1 125 ? -2.137 5.040 -2.005 1.00 89.81 125 VAL A CA 1
ATOM 977 C C . VAL A 1 125 ? -2.610 5.830 -0.787 1.00 89.81 125 VAL A C 1
ATOM 979 O O . VAL A 1 125 ? -1.821 6.585 -0.216 1.00 89.81 125 VAL A O 1
ATOM 982 N N . PHE A 1 126 ? -3.849 5.634 -0.336 1.00 92.00 126 PHE A N 1
ATOM 983 C CA . PHE A 1 126 ? -4.323 6.256 0.900 1.00 92.00 126 PHE A CA 1
ATOM 984 C C . PHE A 1 126 ? -3.423 5.900 2.097 1.00 92.00 126 PHE A C 1
ATOM 986 O O . PHE A 1 126 ? -3.027 6.785 2.857 1.00 92.00 126 PHE A O 1
ATOM 993 N N . VAL A 1 127 ? -3.011 4.637 2.231 1.00 94.69 127 VAL A N 1
ATOM 994 C CA . VAL A 1 127 ? -2.081 4.216 3.288 1.00 94.69 127 VAL A CA 1
ATOM 995 C C . VAL A 1 127 ? -0.724 4.910 3.161 1.00 94.69 127 VAL A C 1
ATOM 997 O O . VAL A 1 127 ? -0.173 5.367 4.168 1.00 94.69 127 VAL A O 1
ATOM 1000 N N . ILE A 1 128 ? -0.185 5.023 1.945 1.00 92.50 128 ILE A N 1
ATOM 1001 C CA . ILE A 1 128 ? 1.076 5.729 1.687 1.00 92.50 128 ILE A CA 1
ATOM 1002 C C . ILE A 1 128 ? 0.951 7.204 2.081 1.00 92.50 128 ILE A C 1
ATOM 1004 O O . ILE A 1 128 ? 1.836 7.705 2.761 1.00 92.50 128 ILE A O 1
ATOM 1008 N N . GLN A 1 129 ? -0.151 7.882 1.751 1.00 88.88 129 GLN A N 1
ATOM 1009 C CA . GLN A 1 129 ? -0.381 9.285 2.132 1.00 88.88 129 GLN A CA 1
ATOM 1010 C C . GLN A 1 129 ? -0.425 9.482 3.650 1.00 88.88 129 GLN A C 1
ATOM 1012 O O . GLN A 1 129 ? 0.129 10.451 4.165 1.00 88.88 129 GLN A O 1
ATOM 1017 N N . VAL A 1 130 ? -1.056 8.555 4.377 1.00 92.12 130 VAL A N 1
ATOM 1018 C CA . VAL A 1 130 ? -1.128 8.605 5.846 1.00 92.12 130 VAL A CA 1
ATOM 1019 C C . VAL A 1 130 ? 0.253 8.424 6.484 1.00 92.12 130 VAL A C 1
ATOM 1021 O O . VAL A 1 130 ? 0.543 9.042 7.507 1.00 92.12 130 VAL A O 1
ATOM 1024 N N . ASN A 1 131 ? 1.104 7.573 5.907 1.00 93.75 131 ASN A N 1
ATOM 1025 C CA . ASN A 1 131 ? 2.400 7.218 6.494 1.00 93.75 131 ASN A CA 1
ATOM 1026 C C . ASN A 1 131 ? 3.570 8.077 5.998 1.00 93.75 131 ASN A C 1
ATOM 1028 O O . ASN A 1 131 ? 4.538 8.276 6.731 1.00 93.75 131 ASN A O 1
ATOM 1032 N N . PHE A 1 132 ? 3.489 8.568 4.765 1.00 91.94 132 PHE A N 1
ATOM 1033 C CA . PHE A 1 132 ? 4.541 9.272 4.041 1.00 91.94 132 PHE A CA 1
ATOM 1034 C C . PHE A 1 132 ? 3.910 10.413 3.221 1.00 91.94 132 PHE A C 1
ATOM 1036 O O . PHE A 1 132 ? 3.844 10.329 1.994 1.00 91.94 132 PHE A O 1
ATOM 1043 N N . PRO A 1 133 ? 3.416 11.482 3.872 1.00 87.69 133 PRO A N 1
ATOM 1044 C CA . PRO A 1 133 ? 2.654 12.536 3.196 1.00 87.69 133 PRO A CA 1
ATOM 1045 C C . PRO A 1 133 ? 3.420 13.155 2.019 1.00 87.69 133 PRO A C 1
ATOM 1047 O O . PRO A 1 133 ? 2.844 13.398 0.964 1.00 87.69 133 PRO A O 1
ATOM 1050 N N . ASP A 1 134 ? 4.738 13.306 2.139 1.00 81.50 134 ASP A N 1
ATOM 1051 C CA . ASP A 1 134 ? 5.568 13.915 1.096 1.00 81.50 134 ASP A CA 1
ATOM 1052 C C . ASP A 1 134 ? 6.029 12.936 0.001 1.00 81.50 134 ASP A C 1
ATOM 1054 O O . ASP A 1 134 ? 6.724 13.346 -0.927 1.00 81.50 134 ASP A O 1
ATOM 1058 N N . PHE A 1 135 ? 5.664 11.649 0.080 1.00 84.81 135 PHE A N 1
ATOM 1059 C CA . PHE A 1 135 ? 6.182 10.604 -0.811 1.00 84.81 135 PHE A CA 1
ATOM 1060 C C . PHE A 1 135 ? 5.947 10.916 -2.291 1.00 84.81 135 PHE A C 1
ATOM 1062 O O . PHE A 1 135 ? 6.885 10.899 -3.084 1.00 84.81 135 PHE A O 1
ATOM 1069 N N . PHE A 1 136 ? 4.709 11.241 -2.669 1.00 79.25 136 PHE A N 1
ATOM 1070 C CA . PHE A 1 136 ? 4.367 11.503 -4.069 1.00 79.25 136 PHE A CA 1
ATOM 1071 C C . PHE A 1 136 ? 4.962 12.822 -4.575 1.00 79.25 136 PHE A C 1
ATOM 1073 O O . PHE A 1 136 ? 5.372 12.901 -5.730 1.00 79.25 136 PHE A O 1
ATOM 1080 N N . SER A 1 137 ? 5.087 13.830 -3.709 1.00 74.56 137 SER A N 1
ATOM 1081 C CA . SER A 1 137 ? 5.778 15.081 -4.040 1.00 74.56 137 SER A CA 1
ATOM 1082 C C . SER A 1 137 ? 7.262 14.834 -4.327 1.00 74.56 137 SER A C 1
ATOM 1084 O O . SER A 1 137 ? 7.784 15.310 -5.332 1.00 74.56 137 SER A O 1
ATOM 1086 N N . GLN A 1 138 ? 7.933 14.033 -3.495 1.00 73.94 138 GLN A N 1
ATOM 1087 C CA . GLN A 1 138 ? 9.329 13.638 -3.710 1.00 73.94 138 GLN A CA 1
ATOM 1088 C C . GLN A 1 138 ? 9.487 12.788 -4.974 1.00 73.94 138 GLN A C 1
ATOM 1090 O O . GLN A 1 138 ? 10.377 13.049 -5.779 1.00 73.94 138 GLN A O 1
ATOM 1095 N N . ALA A 1 139 ? 8.585 11.830 -5.197 1.00 70.94 139 ALA A N 1
ATOM 1096 C CA . ALA A 1 139 ? 8.564 11.021 -6.412 1.00 70.94 139 ALA A CA 1
ATOM 1097 C C . ALA A 1 139 ? 8.427 11.884 -7.679 1.00 70.94 139 ALA A C 1
ATOM 1099 O O . ALA A 1 139 ? 9.089 11.620 -8.680 1.00 70.94 139 ALA A O 1
ATOM 1100 N N . ALA A 1 140 ? 7.611 12.944 -7.633 1.00 66.25 140 ALA A N 1
ATOM 1101 C CA . ALA A 1 140 ? 7.452 13.881 -8.743 1.00 66.25 140 ALA A CA 1
ATOM 1102 C C . ALA A 1 140 ? 8.709 14.716 -9.016 1.00 66.25 140 ALA A C 1
ATOM 1104 O O . ALA A 1 140 ? 9.032 14.926 -10.183 1.00 66.25 140 ALA A O 1
ATOM 1105 N N . LEU A 1 141 ? 9.407 15.178 -7.972 1.00 66.50 141 LEU A N 1
ATOM 1106 C CA . LEU A 1 141 ? 10.651 15.949 -8.106 1.00 66.50 141 LEU A CA 1
ATOM 1107 C C . LEU A 1 141 ? 11.778 15.105 -8.706 1.00 66.50 141 LEU A C 1
ATOM 1109 O O . LEU A 1 141 ? 12.389 15.502 -9.698 1.00 66.50 141 LEU A O 1
ATOM 1113 N N . ILE A 1 142 ? 11.975 13.900 -8.165 1.00 64.31 142 ILE A N 1
ATOM 1114 C CA . ILE A 1 142 ? 12.911 12.911 -8.715 1.00 64.31 142 ILE A CA 1
ATOM 1115 C C . ILE A 1 142 ? 12.551 12.621 -10.178 1.00 64.31 142 ILE A C 1
ATOM 1117 O O . ILE A 1 142 ? 13.421 12.537 -11.039 1.00 64.31 142 ILE A O 1
ATOM 1121 N N . GLY A 1 143 ? 11.249 12.553 -10.473 1.00 61.50 143 GLY A N 1
ATOM 1122 C CA . GLY A 1 143 ? 10.727 12.341 -11.813 1.00 61.50 143 GLY A CA 1
ATOM 1123 C C . GLY A 1 143 ? 11.099 13.417 -12.846 1.00 61.50 143 GLY A C 1
ATOM 1124 O O . GLY A 1 143 ? 11.174 13.132 -14.042 1.00 61.50 143 GLY A O 1
ATOM 1125 N N . THR A 1 144 ? 11.289 14.662 -12.402 1.00 57.16 144 THR A N 1
ATOM 1126 C CA . THR A 1 144 ? 11.582 15.808 -13.275 1.00 57.16 144 THR A CA 1
ATOM 1127 C C . THR A 1 144 ? 13.065 16.013 -13.549 1.00 57.16 144 THR A C 1
ATOM 1129 O O . THR A 1 144 ? 13.407 16.321 -14.686 1.00 57.16 144 THR A O 1
ATOM 1132 N N . GLU A 1 145 ? 13.940 15.798 -12.563 1.00 54.59 145 GLU A N 1
ATOM 1133 C CA . GLU A 1 145 ? 15.388 16.033 -12.710 1.00 54.59 145 GLU A CA 1
ATOM 1134 C C . GLU A 1 145 ? 16.031 15.096 -13.744 1.00 54.59 145 GLU A C 1
ATOM 1136 O O . GLU A 1 145 ? 16.924 15.494 -14.484 1.00 54.59 145 GLU A O 1
ATOM 1141 N N . THR A 1 146 ? 15.537 13.861 -13.875 1.00 51.22 146 THR A N 1
ATOM 1142 C CA . THR A 1 146 ? 16.070 12.903 -14.861 1.00 51.22 146 THR A CA 1
ATOM 1143 C C . THR A 1 146 ? 15.697 13.271 -16.298 1.00 51.22 146 THR A C 1
ATOM 1145 O O . THR A 1 146 ? 16.427 12.945 -17.226 1.00 51.22 146 THR A O 1
ATOM 1148 N N . LYS A 1 147 ? 14.579 13.983 -16.501 1.00 50.28 147 LYS A N 1
ATOM 1149 C CA . LYS A 1 147 ? 14.108 14.392 -17.834 1.00 50.28 147 LYS A CA 1
ATOM 1150 C C . LYS A 1 147 ? 14.945 15.522 -18.443 1.00 50.28 147 LYS A C 1
ATOM 1152 O O . LYS A 1 147 ? 14.933 15.675 -19.658 1.00 50.28 147 LYS A O 1
ATOM 1157 N N . GLU A 1 148 ? 15.649 16.299 -17.618 1.00 48.59 148 GLU A N 1
ATOM 1158 C CA . GLU A 1 148 ? 16.521 17.398 -18.061 1.00 48.59 148 GLU A CA 1
ATOM 1159 C C . GLU A 1 148 ? 17.944 16.934 -18.423 1.00 48.59 148 GLU A C 1
ATOM 1161 O O . GLU A 1 148 ? 18.689 17.694 -19.031 1.00 48.59 148 GLU A O 1
ATOM 1166 N N . MET A 1 149 ? 18.328 15.694 -18.091 1.00 49.38 149 MET A N 1
ATOM 1167 C CA . MET A 1 149 ? 19.663 15.151 -18.388 1.00 49.38 149 MET A CA 1
ATOM 1168 C C . MET A 1 149 ? 19.760 14.397 -19.726 1.00 49.38 149 MET A C 1
ATOM 1170 O O . MET A 1 149 ? 20.867 14.212 -20.225 1.00 49.38 149 MET A O 1
ATOM 1174 N N . ASP A 1 150 ? 18.625 13.994 -20.304 1.00 47.09 150 ASP A N 1
ATOM 1175 C CA . ASP A 1 150 ? 18.534 13.291 -21.598 1.00 47.09 150 ASP A CA 1
ATOM 1176 C C . ASP A 1 150 ? 18.103 14.221 -22.761 1.00 47.09 150 ASP A C 1
ATOM 1178 O O . ASP A 1 150 ? 17.756 13.741 -23.844 1.00 47.09 150 ASP A O 1
ATOM 1182 N N . GLY A 1 151 ? 18.077 15.543 -22.529 1.00 41.38 151 GLY A N 1
ATOM 1183 C CA . GLY A 1 151 ? 17.678 16.583 -23.492 1.00 41.38 151 GLY A CA 1
ATOM 1184 C C . GLY A 1 151 ? 18.844 17.313 -24.146 1.00 41.38 151 GLY A C 1
ATOM 1185 O O . GLY A 1 151 ? 19.827 17.617 -23.436 1.00 41.38 151 GLY A O 1
#

Foldseek 3Di:
DDWDWDQFPNWIKIFDADDPVLLVVLLVLLVVLLPVQLVQLLQQCVVVVVDDCPDLNPPPRDLVSVVSNVVSSPVPDDPVSVVVSLQSLQQRMWIDDDPPTDGDHPVVVCVVQVVNVSRSVVVSVVSCCVHPVCSSVVSNVSSPVVVVVVD

Sequence (151 aa):
MSTTKKRIDGDIYRVTPFKGRKALRINYRLMKLLTPSIGALSGMLGSLKSKEIKSLGDIDIDGEAITKALDGLFDRYSEDEILDLLLMILENTERGEDGKEVFINEESFDEFFSCSLIAAFKVAVFVIQVNFPDFFSQAALIGTETKEMDG